Protein AF-A0A2D9G976-F1 (afdb_monomer_lite)

Secondary structure (DSSP, 8-state):
--HHHHHHHHHHHHHHHHHHHHHHS--SHHHH-SSHHHHHHHHHHHHHHHHHHHHHHHHHTTSSGGGHHHHHHHTHHHHHHHHHHHIIIIIIS--GGGGHHHHHHHHHHHHHHHHHHHHHHHHHHTS--

Foldseek 3Di:
DDPVVVVVVVVVCVVVVVVCVVVVPDDPQVVQPPDLQSNLVVVLVVLCVVLVVVLVVLVVLLVDLVSLLVLLVNLVSLVVSLVSNCCSQVVRNVHVVCNVVSVVSVVSSVVSNVSSVVSVVVVVVVVVD

Radius of gyration: 20.34 Å; chains: 1; bounding box: 58×16×58 Å

Structure (mmCIF, N/CA/C/O backbone):
data_AF-A0A2D9G976-F1
#
_entry.id   AF-A0A2D9G976-F1
#
loop_
_atom_site.group_PDB
_atom_site.id
_atom_site.type_symbol
_atom_site.label_atom_id
_atom_site.label_alt_id
_atom_site.label_comp_id
_atom_site.label_asym_id
_atom_site.label_entity_id
_atom_site.label_seq_id
_atom_site.pdbx_PDB_ins_code
_atom_site.Cartn_x
_atom_site.Cartn_y
_atom_site.Cartn_z
_atom_site.occupancy
_atom_site.B_iso_or_equiv
_atom_site.auth_seq_id
_atom_site.auth_comp_id
_atom_site.auth_asym_id
_atom_site.auth_atom_id
_atom_site.pdbx_PDB_model_num
ATOM 1 N N . MET A 1 1 ? 22.687 5.573 42.084 1.00 47.69 1 MET A N 1
ATOM 2 C CA . MET A 1 1 ? 23.183 5.325 40.710 1.00 47.69 1 MET A CA 1
ATOM 3 C C . MET A 1 1 ? 21.975 5.294 39.769 1.00 47.69 1 MET A C 1
ATOM 5 O O . MET A 1 1 ? 20.992 4.646 40.084 1.00 47.69 1 MET A O 1
ATOM 9 N N . ASN A 1 2 ? 21.980 6.141 38.740 1.00 45.66 2 ASN A N 1
ATOM 10 C CA . ASN A 1 2 ? 20.811 6.808 38.138 1.00 45.66 2 ASN A CA 1
ATOM 11 C C . ASN A 1 2 ? 19.989 5.928 37.156 1.00 45.66 2 ASN A C 1
ATOM 13 O O . ASN A 1 2 ? 20.463 5.663 36.051 1.00 45.66 2 ASN A O 1
ATOM 17 N N . GLN A 1 3 ? 18.743 5.551 37.498 1.00 49.44 3 GLN A N 1
ATOM 18 C CA . GLN A 1 3 ? 17.838 4.761 36.631 1.00 49.44 3 GLN A CA 1
ATOM 19 C C . GLN A 1 3 ? 17.578 5.388 35.247 1.00 49.44 3 GLN A C 1
ATOM 21 O O . GLN A 1 3 ? 17.379 4.661 34.277 1.00 49.44 3 GLN A O 1
ATOM 26 N N . ARG A 1 4 ? 17.669 6.722 35.112 1.00 52.56 4 ARG A N 1
ATOM 27 C CA . ARG A 1 4 ? 17.527 7.419 33.817 1.00 52.56 4 ARG A CA 1
ATOM 28 C C . ARG A 1 4 ? 18.618 7.070 32.799 1.00 52.56 4 ARG A C 1
ATOM 30 O O . ARG A 1 4 ? 18.404 7.202 31.599 1.00 52.56 4 ARG A O 1
ATOM 37 N N . ARG A 1 5 ? 19.794 6.631 33.260 1.00 50.28 5 ARG A N 1
ATOM 38 C CA . ARG A 1 5 ? 20.906 6.261 32.372 1.00 50.28 5 ARG A CA 1
ATOM 39 C C . ARG A 1 5 ? 20.712 4.853 31.786 1.00 50.28 5 ARG A C 1
ATOM 41 O O . ARG A 1 5 ? 21.137 4.604 30.665 1.00 50.28 5 ARG A O 1
ATOM 48 N N . LEU A 1 6 ? 20.018 3.967 32.511 1.00 51.78 6 LEU A N 1
ATOM 49 C CA . LEU A 1 6 ? 19.745 2.590 32.085 1.00 51.78 6 LEU A CA 1
ATOM 50 C C . LEU A 1 6 ? 18.681 2.537 30.974 1.00 51.78 6 LEU A C 1
ATOM 52 O O . LEU A 1 6 ? 18.890 1.868 29.969 1.00 51.78 6 LEU A O 1
ATOM 56 N N . THR A 1 7 ? 17.590 3.301 31.099 1.00 52.28 7 THR A N 1
ATOM 57 C CA . THR A 1 7 ? 16.543 3.390 30.061 1.00 52.28 7 THR A CA 1
ATOM 58 C C . THR A 1 7 ? 17.031 4.080 28.786 1.00 52.28 7 THR A C 1
ATOM 60 O O . THR A 1 7 ? 16.675 3.651 27.692 1.00 52.28 7 THR A O 1
ATOM 63 N N . SER A 1 8 ? 17.901 5.089 28.913 1.00 56.34 8 SER A N 1
ATOM 64 C CA . SER A 1 8 ? 18.562 5.734 27.769 1.00 56.34 8 SER A CA 1
ATOM 65 C C . SER A 1 8 ? 19.438 4.751 26.985 1.00 56.34 8 SER A C 1
ATOM 67 O O . SER A 1 8 ? 19.342 4.680 25.763 1.00 56.34 8 SER A O 1
ATOM 69 N N . ASN A 1 9 ? 20.231 3.926 27.680 1.00 57.19 9 ASN A N 1
ATOM 70 C CA . ASN A 1 9 ? 21.066 2.915 27.030 1.00 57.19 9 ASN A CA 1
ATOM 71 C C . ASN A 1 9 ? 20.232 1.830 26.343 1.00 57.19 9 ASN A C 1
ATOM 73 O O . ASN A 1 9 ? 20.580 1.427 25.243 1.00 57.19 9 ASN A O 1
ATOM 77 N N . ILE A 1 10 ? 19.119 1.392 26.938 1.00 59.81 10 ILE A N 1
ATOM 78 C CA . ILE A 1 10 ? 18.229 0.395 26.325 1.00 59.81 10 ILE A CA 1
ATOM 79 C C . ILE A 1 10 ? 17.577 0.960 25.053 1.00 59.81 10 ILE A C 1
ATOM 81 O O . ILE A 1 10 ? 17.654 0.324 24.005 1.00 59.81 10 ILE A O 1
ATOM 85 N N . SER A 1 11 ? 17.012 2.174 25.102 1.00 62.62 11 SER A N 1
ATOM 86 C CA . SER A 1 11 ? 16.474 2.842 23.905 1.00 62.62 11 SER A CA 1
ATOM 87 C C . SER A 1 11 ? 17.546 3.079 22.843 1.00 62.62 11 SER A C 1
ATOM 89 O O . SER A 1 11 ? 17.280 2.877 21.664 1.00 62.62 11 SER A O 1
ATOM 91 N N . SER A 1 12 ? 18.759 3.462 23.247 1.00 65.44 12 SER A N 1
ATOM 92 C CA . SER A 1 12 ? 19.892 3.646 22.337 1.00 65.44 12 SER A CA 1
ATOM 93 C C . SER A 1 12 ? 20.314 2.328 21.687 1.00 65.44 12 SER A C 1
ATOM 95 O O . SER A 1 12 ? 20.527 2.293 20.485 1.00 65.44 12 SER A O 1
ATOM 97 N N . ILE A 1 13 ? 20.341 1.216 22.430 1.00 72.06 13 ILE A N 1
ATOM 98 C CA . ILE A 1 13 ? 20.654 -0.117 21.895 1.00 72.06 13 ILE A CA 1
ATOM 99 C C . ILE A 1 13 ? 19.582 -0.580 20.907 1.00 72.06 13 ILE A C 1
ATOM 101 O O . ILE A 1 13 ? 19.938 -1.087 19.849 1.00 72.06 13 ILE A O 1
ATOM 105 N N . TYR A 1 14 ? 18.292 -0.379 21.193 1.00 70.19 14 TYR A N 1
ATOM 106 C CA . TYR A 1 14 ? 17.230 -0.693 20.229 1.00 70.19 14 TYR A CA 1
ATOM 107 C C . TYR A 1 14 ? 17.319 0.178 18.978 1.00 70.19 14 TYR A C 1
ATOM 109 O O . TYR A 1 14 ? 17.149 -0.324 17.871 1.00 70.19 14 TYR A O 1
ATOM 117 N N . LEU A 1 15 ? 17.626 1.465 19.138 1.00 68.00 15 LEU A N 1
ATOM 118 C CA . LEU A 1 15 ? 17.745 2.400 18.026 1.00 68.00 15 LEU A CA 1
ATOM 119 C C . LEU A 1 15 ? 18.987 2.104 17.176 1.00 68.00 15 LEU A C 1
ATOM 121 O O . LEU A 1 15 ? 18.894 2.097 15.956 1.00 68.00 15 LEU A O 1
ATOM 125 N N . ILE A 1 16 ? 20.113 1.763 17.804 1.00 77.38 16 ILE A N 1
ATOM 126 C CA . ILE A 1 16 ? 21.344 1.316 17.143 1.00 77.38 16 ILE A CA 1
ATOM 127 C C . ILE A 1 16 ? 21.136 -0.050 16.493 1.00 77.38 16 ILE A C 1
ATOM 129 O O . ILE A 1 16 ? 21.574 -0.239 15.372 1.00 77.38 16 ILE A O 1
ATOM 133 N N . SER A 1 17 ? 20.447 -0.994 17.134 1.00 72.06 17 SER A N 1
ATOM 134 C CA . SER A 1 17 ? 20.160 -2.313 16.560 1.00 72.06 17 SER A CA 1
ATOM 135 C C . SER A 1 17 ? 19.200 -2.218 15.376 1.00 72.06 17 SER A C 1
ATOM 137 O O . SER A 1 17 ? 19.419 -2.893 14.379 1.00 72.06 17 SER A O 1
ATOM 139 N N . PHE A 1 18 ? 18.200 -1.336 15.434 1.00 70.06 18 PHE A N 1
ATOM 140 C CA . PHE A 1 18 ? 17.317 -1.023 14.310 1.00 70.06 18 PHE A CA 1
ATOM 141 C C . PHE A 1 18 ? 18.070 -0.311 13.179 1.00 70.06 18 PHE A C 1
ATOM 143 O O . PHE A 1 18 ? 17.911 -0.664 12.016 1.00 70.06 18 PHE A O 1
ATOM 150 N N . LEU A 1 19 ? 18.944 0.642 13.510 1.00 67.75 19 LEU A N 1
ATOM 151 C CA . LEU A 1 19 ? 19.777 1.347 12.537 1.00 67.75 19 LEU A CA 1
ATOM 152 C C . LEU A 1 19 ? 20.797 0.404 11.887 1.00 67.75 19 LEU A C 1
ATOM 154 O O . LEU A 1 19 ? 20.983 0.444 10.678 1.00 67.75 19 LEU A O 1
ATOM 158 N N . ILE A 1 20 ? 21.401 -0.493 12.668 1.00 68.94 20 ILE A N 1
ATOM 159 C CA . ILE A 1 20 ? 22.260 -1.568 12.180 1.00 68.94 20 ILE A CA 1
ATOM 160 C C . ILE A 1 20 ? 21.434 -2.519 11.327 1.00 68.94 20 ILE A C 1
ATOM 162 O O . ILE A 1 20 ? 21.880 -2.811 10.241 1.00 68.94 20 ILE A O 1
ATOM 166 N N . LEU A 1 21 ? 20.227 -2.939 11.712 1.00 65.50 21 LEU A N 1
ATOM 167 C CA . LEU A 1 21 ? 19.365 -3.774 10.864 1.00 65.50 21 LEU A CA 1
ATOM 168 C C . LEU A 1 21 ? 19.074 -3.098 9.510 1.00 65.50 21 LEU A C 1
ATOM 170 O O . LEU A 1 21 ? 19.118 -3.761 8.483 1.00 65.50 21 LEU A O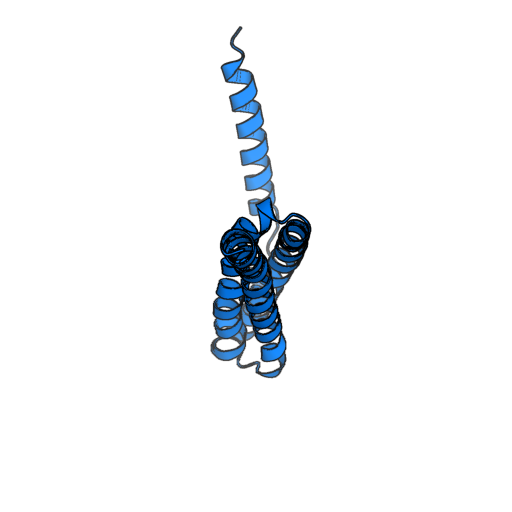 1
ATOM 174 N N . ILE A 1 22 ? 18.834 -1.783 9.495 1.00 59.31 22 ILE A N 1
ATOM 175 C CA . ILE A 1 22 ? 18.628 -0.999 8.266 1.00 59.31 22 ILE A CA 1
ATOM 176 C C . ILE A 1 22 ? 19.911 -0.912 7.424 1.00 59.31 22 ILE A C 1
ATOM 178 O O . ILE A 1 22 ? 19.844 -1.016 6.204 1.00 59.31 22 ILE A O 1
ATOM 182 N N . ILE A 1 23 ? 21.070 -0.722 8.059 1.00 59.25 23 ILE A N 1
ATOM 183 C CA . ILE A 1 23 ? 22.371 -0.559 7.385 1.00 59.25 23 ILE A CA 1
ATOM 184 C C . ILE A 1 23 ? 22.963 -1.910 6.937 1.00 59.25 23 ILE A C 1
ATOM 186 O O . ILE A 1 23 ? 23.596 -1.989 5.889 1.00 59.25 23 ILE A O 1
ATOM 190 N N . PHE A 1 24 ? 22.764 -2.968 7.726 1.00 49.28 24 PHE A N 1
ATOM 191 C CA . PHE A 1 24 ? 23.254 -4.333 7.510 1.00 49.28 24 PHE A CA 1
ATOM 192 C C . PHE A 1 24 ? 22.268 -5.222 6.764 1.00 49.28 24 PHE A C 1
ATOM 194 O O . PHE A 1 24 ? 22.634 -6.359 6.487 1.00 49.28 24 PHE A O 1
ATOM 201 N N . PHE A 1 25 ? 21.067 -4.751 6.410 1.00 50.50 25 PHE A N 1
ATOM 202 C CA . PHE A 1 25 ? 20.330 -5.340 5.293 1.00 50.50 25 PHE A CA 1
ATOM 203 C C . PHE A 1 25 ? 21.124 -4.998 4.023 1.00 50.50 25 PHE A C 1
ATOM 205 O O . PHE A 1 25 ? 20.995 -3.893 3.491 1.00 50.50 25 PHE A O 1
ATOM 212 N N . PRO A 1 26 ? 22.013 -5.886 3.549 1.00 44.75 26 PRO A N 1
ATOM 213 C CA . PRO A 1 26 ? 22.900 -5.567 2.454 1.00 44.75 26 PRO A CA 1
ATOM 214 C C . PRO A 1 26 ? 22.048 -5.593 1.191 1.00 44.75 26 PRO A C 1
ATOM 216 O O . PRO A 1 26 ? 21.463 -6.618 0.868 1.00 44.75 26 PRO A O 1
ATOM 219 N N . SER A 1 27 ? 21.950 -4.460 0.501 1.00 50.62 27 SER A N 1
ATOM 220 C CA . SER A 1 27 ? 21.993 -4.374 -0.963 1.00 50.62 27 SER A CA 1
ATOM 221 C C . SER A 1 27 ? 21.647 -5.656 -1.764 1.00 50.62 27 SER A C 1
ATOM 223 O O . SER A 1 27 ? 22.557 -6.365 -2.197 1.00 50.62 27 SER A O 1
ATOM 225 N N . PRO A 1 28 ? 20.372 -5.862 -2.148 1.00 48.38 28 PRO A N 1
ATOM 226 C CA . PRO A 1 28 ? 20.085 -6.347 -3.496 1.00 48.38 28 PRO A CA 1
ATOM 227 C C . PRO A 1 28 ? 19.444 -5.254 -4.352 1.00 48.38 28 PRO A C 1
ATOM 229 O O . PRO A 1 28 ? 19.345 -5.414 -5.555 1.00 48.38 28 PRO A O 1
ATOM 232 N N . VAL A 1 29 ? 19.034 -4.116 -3.781 1.00 49.31 29 VAL A N 1
ATOM 233 C CA . VAL A 1 29 ? 18.360 -3.051 -4.547 1.00 49.31 29 VAL A CA 1
ATOM 234 C C . VAL A 1 29 ? 19.293 -2.397 -5.563 1.00 49.31 29 VAL A C 1
ATOM 236 O O . VAL A 1 29 ? 18.910 -2.180 -6.704 1.00 49.31 29 VAL A O 1
ATOM 239 N N . GLN A 1 30 ? 20.543 -2.146 -5.182 1.00 45.25 30 GLN A N 1
ATOM 240 C CA . GLN A 1 30 ? 21.500 -1.429 -6.030 1.00 45.25 30 GLN A CA 1
ATOM 241 C C . GLN A 1 30 ? 22.073 -2.300 -7.165 1.00 45.25 30 GLN A C 1
ATOM 243 O O . GLN A 1 30 ? 22.523 -1.760 -8.166 1.00 45.25 30 GLN A O 1
ATOM 248 N N . GLY A 1 31 ? 22.026 -3.633 -7.030 1.00 49.94 31 GLY A N 1
ATOM 249 C CA . GLY A 1 31 ? 22.424 -4.587 -8.077 1.00 49.94 31 GLY A CA 1
ATOM 250 C C . GLY A 1 31 ? 21.261 -5.134 -8.913 1.00 49.94 31 GLY A C 1
ATOM 251 O O . GLY A 1 31 ? 21.498 -5.693 -9.978 1.00 49.94 31 GLY A O 1
ATOM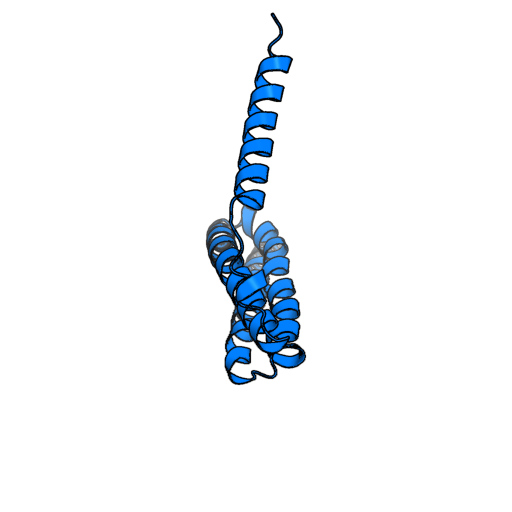 252 N N . LEU A 1 32 ? 20.016 -4.977 -8.447 1.00 53.97 32 LEU A N 1
ATOM 253 C CA . LEU A 1 32 ? 18.806 -5.477 -9.111 1.00 53.97 32 LEU A CA 1
ATOM 254 C C . LEU A 1 32 ? 18.010 -4.356 -9.810 1.00 53.97 32 LEU A C 1
ATOM 256 O O . LEU A 1 32 ? 17.278 -4.638 -10.751 1.00 53.97 32 LEU A O 1
ATOM 260 N N . CYS A 1 33 ? 18.195 -3.083 -9.428 1.00 67.00 33 CYS A N 1
ATOM 261 C CA . CYS A 1 33 ? 17.731 -1.908 -10.184 1.00 67.00 33 CYS A CA 1
ATOM 262 C C . CYS A 1 33 ? 18.670 -1.584 -11.365 1.00 67.00 33 CYS A C 1
ATOM 264 O O . CYS A 1 33 ? 19.237 -0.495 -11.433 1.00 67.00 33 CYS A O 1
ATOM 266 N N . THR A 1 34 ? 18.862 -2.519 -12.297 1.00 71.00 34 THR A N 1
ATOM 267 C CA . THR A 1 34 ? 19.693 -2.306 -13.503 1.00 71.00 34 THR A CA 1
ATOM 268 C C . THR A 1 34 ? 19.037 -1.395 -14.548 1.00 71.00 34 THR A C 1
ATOM 270 O O . THR A 1 34 ? 19.703 -0.958 -15.483 1.00 71.00 34 THR A O 1
ATOM 273 N N . GLY A 1 35 ? 17.753 -1.083 -14.372 1.00 70.75 35 GLY A N 1
ATOM 274 C CA . GLY A 1 35 ? 16.963 -0.173 -15.193 1.00 70.75 35 GLY A CA 1
ATOM 275 C C . GLY A 1 35 ? 15.811 0.432 -14.382 1.00 70.75 35 GLY A C 1
ATOM 276 O O . GLY A 1 35 ? 15.478 -0.086 -13.303 1.00 70.75 35 GLY A O 1
ATOM 277 N N . PRO A 1 36 ? 15.209 1.542 -14.852 1.00 72.12 36 PRO A N 1
ATOM 278 C CA . PRO A 1 36 ? 14.063 2.168 -14.190 1.00 72.12 36 PRO A CA 1
ATOM 279 C C . PRO A 1 36 ? 12.927 1.164 -13.956 1.00 72.12 36 PRO A C 1
ATOM 281 O O . PRO A 1 36 ? 12.323 1.163 -12.881 1.00 72.12 36 PRO A O 1
ATOM 284 N N . GLU A 1 37 ? 12.720 0.236 -14.885 1.00 74.19 37 GLU A N 1
ATOM 285 C CA . GLU A 1 37 ? 11.677 -0.774 -14.817 1.00 74.19 37 GLU A CA 1
ATOM 286 C C . GLU A 1 37 ? 11.882 -1.799 -13.702 1.00 74.19 37 GLU A C 1
ATOM 288 O O . GLU A 1 37 ? 10.967 -2.072 -12.919 1.00 74.19 37 GLU A O 1
ATOM 293 N N . ALA A 1 38 ? 13.104 -2.312 -13.555 1.00 74.50 38 ALA A N 1
ATOM 294 C CA . ALA A 1 38 ? 13.440 -3.252 -12.493 1.00 74.50 38 ALA A CA 1
ATOM 295 C C . ALA A 1 38 ? 13.324 -2.586 -11.113 1.00 74.50 38 ALA A C 1
ATOM 297 O O . ALA A 1 38 ? 12.913 -3.220 -10.137 1.00 74.50 38 ALA A O 1
ATOM 298 N N . CYS A 1 39 ? 13.611 -1.283 -11.045 1.00 76.81 39 CYS A N 1
ATOM 299 C CA . CYS A 1 39 ? 13.507 -0.520 -9.810 1.00 76.81 39 CYS A CA 1
ATOM 300 C C . CYS A 1 39 ? 12.068 -0.219 -9.396 1.00 76.81 39 CYS A C 1
ATOM 302 O O . CYS A 1 39 ? 11.740 -0.334 -8.212 1.00 76.81 39 CYS A O 1
ATOM 304 N N . GLY A 1 40 ? 11.196 0.077 -10.363 1.00 73.06 40 GLY A N 1
ATOM 305 C CA . GLY A 1 40 ? 9.758 0.184 -10.127 1.00 73.06 40 GLY A CA 1
ATOM 306 C C . GLY A 1 40 ? 9.184 -1.108 -9.543 1.00 73.06 40 GLY A C 1
ATOM 307 O O . GLY A 1 40 ? 8.492 -1.090 -8.522 1.00 73.06 40 GLY A O 1
ATOM 308 N N . ILE A 1 41 ? 9.551 -2.252 -10.129 1.00 74.44 41 ILE A N 1
ATOM 309 C CA . ILE A 1 41 ? 9.054 -3.559 -9.683 1.00 74.44 41 ILE A CA 1
ATOM 310 C C . ILE A 1 41 ? 9.555 -3.901 -8.278 1.00 74.44 41 ILE A C 1
ATOM 312 O O . ILE A 1 41 ? 8.765 -4.268 -7.405 1.00 74.44 41 ILE A O 1
ATOM 316 N N . LEU A 1 42 ? 10.859 -3.756 -8.042 1.00 79.94 42 LEU A N 1
ATOM 317 C CA . LEU A 1 42 ? 11.472 -4.086 -6.760 1.00 79.94 42 LEU A CA 1
ATOM 318 C C . LEU A 1 42 ? 10.982 -3.171 -5.635 1.00 79.94 42 LEU A C 1
ATOM 320 O O . LEU A 1 42 ? 10.646 -3.652 -4.552 1.00 79.94 42 LEU A O 1
ATOM 324 N N . GLY A 1 43 ? 10.903 -1.865 -5.898 1.00 76.69 43 GLY A N 1
ATOM 325 C CA . GLY A 1 43 ? 10.386 -0.887 -4.946 1.00 76.69 43 GLY A CA 1
ATOM 326 C C . GLY A 1 43 ? 8.940 -1.189 -4.564 1.00 76.69 43 GLY A C 1
ATOM 327 O O . GLY A 1 43 ? 8.621 -1.256 -3.376 1.00 76.69 43 GLY A O 1
ATOM 328 N N . GLY A 1 44 ? 8.081 -1.460 -5.552 1.00 74.69 44 GLY A N 1
ATOM 329 C CA . GLY A 1 44 ? 6.684 -1.824 -5.313 1.00 74.69 44 GLY A CA 1
ATOM 330 C C . GLY A 1 44 ? 6.523 -3.150 -4.561 1.00 74.69 44 GLY A C 1
ATOM 331 O O . GLY A 1 44 ? 5.682 -3.251 -3.663 1.00 74.69 44 GLY A O 1
ATOM 332 N N . ALA A 1 45 ? 7.353 -4.151 -4.866 1.00 76.19 45 ALA A N 1
ATOM 333 C CA . ALA A 1 45 ? 7.340 -5.443 -4.182 1.00 76.19 45 ALA A CA 1
ATOM 334 C C . ALA A 1 45 ? 7.778 -5.325 -2.715 1.00 76.19 45 ALA A C 1
ATOM 336 O O . ALA A 1 45 ? 7.090 -5.831 -1.829 1.00 76.19 45 ALA A O 1
ATOM 337 N N . LEU A 1 46 ? 8.875 -4.614 -2.438 1.00 77.81 46 LEU A N 1
ATOM 338 C CA . LEU A 1 46 ? 9.368 -4.401 -1.073 1.00 77.81 46 LEU A CA 1
ATOM 339 C C . LEU A 1 46 ? 8.371 -3.605 -0.226 1.00 77.81 46 LEU A C 1
ATOM 341 O O . LEU A 1 46 ? 8.087 -3.990 0.911 1.00 77.81 46 LEU A O 1
ATOM 345 N N . LEU A 1 47 ? 7.785 -2.543 -0.791 1.00 79.62 47 LEU A N 1
ATOM 346 C CA . LEU A 1 47 ? 6.711 -1.801 -0.129 1.00 79.62 47 LEU A CA 1
ATOM 347 C C . LEU A 1 47 ? 5.526 -2.712 0.191 1.00 79.62 47 LEU A C 1
ATOM 349 O O . LEU A 1 47 ? 5.000 -2.656 1.301 1.00 79.62 47 LEU A O 1
ATOM 353 N N . SER A 1 48 ? 5.127 -3.575 -0.743 1.00 72.12 48 SER A N 1
ATOM 354 C CA . SER A 1 48 ? 4.003 -4.495 -0.541 1.00 72.12 48 SER A CA 1
ATOM 355 C C . SER A 1 48 ? 4.301 -5.526 0.553 1.00 72.12 48 SER A C 1
ATOM 357 O O . SER A 1 48 ? 3.458 -5.744 1.422 1.00 72.12 48 SER A O 1
ATOM 359 N N . ILE A 1 49 ? 5.510 -6.099 0.579 1.00 80.44 49 ILE A N 1
ATOM 360 C CA . ILE A 1 49 ? 5.944 -7.059 1.610 1.00 80.44 49 ILE A CA 1
ATOM 361 C C . ILE A 1 49 ? 5.847 -6.452 3.014 1.00 80.44 49 ILE A C 1
ATOM 363 O O . ILE A 1 49 ? 5.462 -7.151 3.948 1.00 80.44 49 ILE A O 1
ATOM 367 N N . LEU A 1 50 ? 6.161 -5.163 3.173 1.00 80.38 50 LEU A N 1
ATOM 368 C CA . LEU A 1 50 ? 6.054 -4.479 4.463 1.00 80.38 50 LEU A CA 1
ATOM 369 C C . LEU A 1 50 ? 4.620 -4.028 4.775 1.00 80.38 50 LEU A C 1
ATOM 371 O O . LEU A 1 50 ? 4.167 -4.109 5.915 1.00 80.38 50 LEU A O 1
ATOM 375 N N . THR A 1 51 ? 3.890 -3.556 3.769 1.00 76.56 51 THR A N 1
ATOM 376 C CA . THR A 1 51 ? 2.551 -2.980 3.950 1.00 76.56 51 THR A CA 1
ATOM 377 C C . THR A 1 51 ? 1.517 -4.040 4.280 1.00 76.56 51 THR A C 1
ATOM 379 O O . THR A 1 51 ? 0.699 -3.830 5.171 1.00 76.56 51 THR A O 1
ATOM 382 N N . ILE A 1 52 ? 1.552 -5.186 3.600 1.00 76.94 52 ILE A N 1
ATOM 383 C CA . ILE A 1 52 ? 0.588 -6.273 3.795 1.00 76.94 52 ILE A CA 1
ATOM 384 C C . ILE A 1 52 ? 0.495 -6.715 5.269 1.00 76.94 52 ILE A C 1
ATOM 386 O O . ILE A 1 52 ? -0.614 -6.686 5.807 1.00 76.94 52 ILE A O 1
ATOM 390 N N . PRO A 1 53 ? 1.590 -7.069 5.977 1.00 77.50 53 PRO A N 1
ATOM 391 C CA . PRO A 1 53 ? 1.501 -7.468 7.381 1.00 77.50 53 PRO A CA 1
ATOM 392 C C . PRO A 1 53 ? 1.002 -6.330 8.279 1.00 77.50 53 PRO A C 1
ATOM 394 O O . PRO A 1 53 ? 0.209 -6.581 9.187 1.00 77.50 53 PRO A O 1
ATOM 397 N N . ILE A 1 54 ? 1.380 -5.077 8.002 1.00 81.75 54 ILE A N 1
ATOM 398 C CA . ILE A 1 54 ? 0.877 -3.914 8.750 1.00 81.75 54 ILE A CA 1
ATOM 399 C C . ILE A 1 54 ? -0.635 -3.757 8.545 1.00 81.75 54 ILE A C 1
ATOM 401 O O . ILE A 1 54 ? -1.370 -3.564 9.514 1.00 81.75 54 ILE A O 1
ATOM 405 N N . CYS A 1 55 ? -1.118 -3.887 7.309 1.00 79.50 55 CYS A N 1
ATOM 406 C CA . CYS A 1 55 ? -2.540 -3.837 6.985 1.00 79.50 55 CYS A CA 1
ATOM 407 C C . CYS A 1 55 ? -3.318 -4.976 7.649 1.00 79.50 55 CYS A C 1
ATOM 409 O O . CYS A 1 55 ? -4.402 -4.718 8.166 1.00 79.50 55 CYS A O 1
ATOM 411 N N . ILE A 1 56 ? -2.772 -6.197 7.702 1.00 82.19 56 ILE A N 1
ATOM 412 C CA . ILE A 1 56 ? -3.393 -7.338 8.397 1.00 82.19 56 ILE A CA 1
ATOM 413 C C . ILE A 1 56 ? -3.531 -7.050 9.896 1.00 82.19 56 ILE A C 1
ATOM 415 O O . ILE A 1 56 ? -4.614 -7.22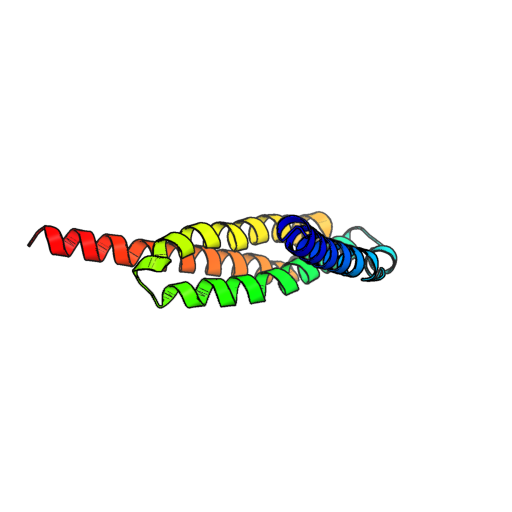0 10.457 1.00 82.19 56 ILE A O 1
ATOM 419 N N . ILE A 1 57 ? -2.468 -6.559 10.542 1.00 82.94 57 ILE A N 1
ATOM 420 C CA . ILE A 1 57 ? -2.499 -6.191 11.966 1.00 82.94 57 ILE A CA 1
ATOM 421 C C . ILE A 1 57 ? -3.509 -5.065 12.203 1.00 82.94 57 ILE A C 1
ATOM 423 O O . ILE A 1 57 ? -4.310 -5.139 13.134 1.00 82.94 57 ILE A O 1
ATOM 427 N N . ALA A 1 58 ? -3.527 -4.047 11.339 1.00 81.69 58 ALA A N 1
ATOM 428 C CA . ALA A 1 58 ? -4.502 -2.967 11.426 1.00 81.69 58 ALA A CA 1
ATOM 429 C C . ALA A 1 58 ? -5.937 -3.488 11.266 1.00 81.69 58 ALA A C 1
ATOM 431 O O . ALA A 1 58 ? -6.841 -3.020 11.956 1.00 81.69 58 ALA A O 1
ATOM 432 N N . PHE A 1 59 ? -6.148 -4.495 10.418 1.00 81.25 59 PHE A N 1
ATOM 433 C CA . PHE A 1 59 ? -7.449 -5.122 10.218 1.00 81.25 59 PHE A CA 1
ATOM 434 C C . PHE A 1 59 ? -7.973 -5.837 11.470 1.00 81.25 59 PHE A C 1
ATOM 436 O O . PHE A 1 59 ? -9.184 -5.872 11.676 1.00 81.25 59 PHE A O 1
ATOM 443 N N . LEU A 1 60 ? -7.103 -6.325 12.363 1.00 82.25 60 LEU A N 1
ATOM 444 C CA . LEU A 1 60 ? -7.531 -6.878 13.658 1.00 82.25 60 LEU A CA 1
ATOM 445 C C . LEU A 1 60 ? -8.272 -5.833 14.510 1.00 82.25 60 LEU A C 1
ATOM 447 O O . LEU A 1 60 ? -9.194 -6.177 15.252 1.00 82.25 60 LEU A O 1
ATOM 451 N N . PHE A 1 61 ? -7.966 -4.540 14.349 1.00 77.06 61 PHE A N 1
ATOM 452 C CA . PHE A 1 61 ? -8.702 -3.459 15.014 1.00 77.06 61 PHE A CA 1
ATOM 453 C C . PHE A 1 61 ? -10.139 -3.280 14.509 1.00 77.06 61 PHE A C 1
ATOM 455 O O . PHE A 1 61 ? -10.912 -2.562 15.148 1.00 77.06 61 PHE A O 1
ATOM 462 N N . ALA A 1 62 ? -10.533 -3.931 13.410 1.00 76.81 62 ALA A N 1
ATOM 463 C CA . ALA A 1 62 ? -11.923 -3.961 12.957 1.00 76.81 62 ALA A CA 1
ATOM 464 C C . ALA A 1 62 ? -12.849 -4.702 13.941 1.00 76.81 62 ALA A C 1
ATOM 466 O O . ALA A 1 62 ? -14.044 -4.387 14.020 1.00 76.81 62 ALA A O 1
ATOM 467 N N . ILE A 1 63 ? -12.298 -5.649 14.715 1.00 80.06 63 ILE A N 1
ATOM 468 C CA . ILE A 1 63 ? -13.047 -6.483 15.665 1.00 80.06 63 ILE A CA 1
ATOM 469 C C . ILE A 1 63 ? -13.625 -5.626 16.800 1.00 80.06 63 ILE A C 1
ATOM 471 O O . ILE A 1 63 ? -14.771 -5.829 17.199 1.00 80.06 63 ILE A O 1
ATOM 475 N N . TRP A 1 64 ? -12.885 -4.617 17.277 1.00 77.44 64 TRP A N 1
ATOM 476 C CA . TRP A 1 64 ? -13.336 -3.767 18.381 1.00 77.44 64 TRP A CA 1
ATOM 477 C C . TRP A 1 64 ? -13.991 -2.469 17.887 1.00 77.44 64 TRP A C 1
ATOM 479 O O . TRP A 1 64 ? -13.331 -1.672 17.219 1.00 77.44 64 TRP A O 1
ATOM 489 N N . PRO A 1 65 ? -15.242 -2.152 18.275 1.00 71.62 65 PRO A N 1
ATOM 490 C CA . PRO A 1 65 ? -15.922 -0.936 17.813 1.00 71.62 65 PRO A CA 1
ATOM 491 C C . PRO A 1 65 ? -15.192 0.347 18.240 1.00 71.62 65 PRO A C 1
ATOM 493 O O . PRO A 1 65 ? -15.092 1.304 17.476 1.00 71.62 65 PRO A O 1
ATOM 496 N N . LYS A 1 66 ? -14.565 0.344 19.426 1.00 75.69 66 LYS A N 1
ATOM 497 C CA . LYS A 1 66 ? -13.783 1.482 19.939 1.00 75.69 66 LYS A CA 1
ATOM 498 C C . LYS A 1 66 ? -12.543 1.793 19.086 1.00 75.69 66 LYS A C 1
ATOM 500 O O . LYS A 1 66 ? -12.166 2.957 18.978 1.00 75.69 66 LYS A O 1
ATOM 505 N N . THR A 1 67 ? -11.925 0.785 18.467 1.00 77.81 67 THR A N 1
ATOM 506 C CA . THR A 1 67 ? -10.716 0.941 17.637 1.00 77.81 67 THR A CA 1
ATOM 507 C C . THR A 1 67 ? -11.025 1.162 16.155 1.00 77.81 67 THR A C 1
ATOM 509 O O . THR A 1 67 ? -10.128 1.497 15.386 1.00 77.81 67 THR A O 1
ATOM 512 N N . ARG A 1 68 ? -12.296 1.087 15.738 1.00 75.62 68 ARG A N 1
ATOM 513 C CA . ARG A 1 68 ? -12.710 1.307 14.339 1.00 75.62 68 ARG A CA 1
ATOM 514 C C . ARG A 1 68 ? -12.437 2.714 13.808 1.00 75.62 68 ARG A C 1
ATOM 516 O O . ARG A 1 68 ? -12.229 2.873 12.611 1.00 75.62 68 ARG A O 1
ATOM 523 N N . LYS A 1 69 ? -12.379 3.740 14.666 1.00 78.31 69 LYS A N 1
ATOM 524 C CA . LYS A 1 69 ? -11.923 5.077 14.234 1.00 78.31 69 LYS A CA 1
ATOM 525 C C . LYS A 1 69 ? -10.430 5.097 13.907 1.00 78.31 69 LYS A C 1
ATOM 527 O O . LYS A 1 69 ? -10.031 5.743 12.946 1.00 78.31 69 LYS A O 1
ATOM 532 N N . ALA A 1 70 ? -9.619 4.343 14.651 1.00 80.38 70 ALA A N 1
ATOM 533 C CA . ALA A 1 70 ? -8.209 4.165 14.315 1.00 80.38 70 ALA A CA 1
ATOM 534 C C . ALA A 1 70 ? -8.050 3.403 12.990 1.00 80.38 70 ALA A C 1
ATOM 536 O O . ALA A 1 70 ? -7.159 3.723 12.214 1.00 80.38 70 ALA A O 1
ATOM 537 N N . LEU A 1 71 ? -8.961 2.474 12.671 1.00 82.06 71 LEU A N 1
ATOM 538 C CA . LEU A 1 71 ? -8.975 1.773 11.381 1.00 82.06 71 LEU A CA 1
ATOM 539 C C . LEU A 1 71 ? -9.091 2.734 10.181 1.00 82.06 71 LEU A C 1
ATOM 541 O O . LEU A 1 71 ? -8.435 2.515 9.169 1.00 82.06 71 LEU A O 1
ATOM 545 N N . GLN A 1 72 ? -9.859 3.826 10.299 1.00 81.69 72 GLN A N 1
ATOM 546 C CA . GLN A 1 72 ? -9.936 4.858 9.252 1.00 81.69 72 GLN A CA 1
ATOM 547 C C . GLN A 1 72 ? -8.610 5.600 9.075 1.00 81.69 72 GLN A C 1
ATOM 549 O O . GLN A 1 72 ? -8.215 5.885 7.949 1.00 81.69 72 GLN A O 1
ATOM 554 N N . PHE A 1 73 ? -7.906 5.883 10.174 1.00 84.62 73 PHE A N 1
ATOM 555 C CA . PHE A 1 73 ? -6.569 6.471 10.115 1.00 84.62 73 PHE A CA 1
ATOM 556 C C . PHE A 1 73 ? -5.573 5.506 9.458 1.00 84.62 73 PHE A C 1
ATOM 558 O O . PHE A 1 73 ? -4.826 5.897 8.565 1.00 84.62 73 PHE A O 1
ATOM 565 N N . PHE A 1 74 ? -5.624 4.221 9.816 1.00 85.62 74 PHE A N 1
ATOM 566 C CA . PHE A 1 74 ? -4.791 3.199 9.185 1.00 85.62 74 PHE A CA 1
ATOM 567 C C . PHE A 1 74 ? -5.131 2.959 7.711 1.00 85.62 74 PHE A C 1
ATOM 569 O O . PHE A 1 74 ? -4.255 2.511 6.981 1.00 85.62 74 PHE A O 1
ATOM 576 N N . ALA A 1 75 ? -6.339 3.299 7.247 1.00 85.25 75 ALA A N 1
ATOM 577 C CA . ALA A 1 75 ? -6.715 3.214 5.834 1.00 85.25 75 ALA A CA 1
ATOM 578 C C . ALA A 1 75 ? -5.933 4.194 4.938 1.00 85.25 75 ALA A C 1
ATOM 580 O O . ALA A 1 75 ? -5.820 3.966 3.735 1.00 85.25 75 ALA A O 1
ATOM 581 N N . ILE A 1 76 ? -5.337 5.247 5.508 1.00 87.00 76 ILE A N 1
ATOM 582 C CA . ILE A 1 76 ? -4.455 6.164 4.769 1.00 87.00 76 ILE A CA 1
ATOM 583 C C . ILE A 1 76 ? -3.231 5.411 4.232 1.00 87.00 76 ILE A C 1
ATOM 585 O O . ILE A 1 76 ? -2.767 5.701 3.133 1.00 87.00 76 ILE A O 1
ATOM 589 N N . LEU A 1 77 ? -2.738 4.410 4.969 1.00 85.94 77 LEU A N 1
ATOM 590 C CA . LEU A 1 77 ? -1.561 3.630 4.5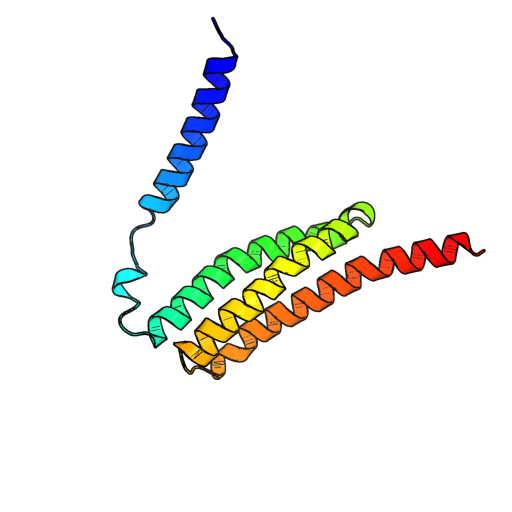96 1.00 85.94 77 LEU A CA 1
ATOM 591 C C . LEU A 1 77 ? -1.751 2.851 3.275 1.00 85.94 77 LEU A C 1
ATOM 593 O O . LEU A 1 77 ? -0.977 3.094 2.350 1.00 85.94 77 LEU A O 1
ATOM 597 N N . PRO A 1 78 ? -2.769 1.977 3.107 1.00 83.62 78 PRO A N 1
ATOM 598 C CA . PRO A 1 78 ? -3.016 1.319 1.826 1.00 83.62 78 PRO A CA 1
ATOM 599 C C . PRO A 1 78 ? -3.393 2.312 0.714 1.00 83.62 78 PRO A C 1
ATOM 601 O O . PRO A 1 78 ? -3.047 2.084 -0.445 1.00 83.62 78 PRO A O 1
ATOM 604 N N . GLY A 1 79 ? -4.022 3.448 1.040 1.00 86.25 79 GLY A N 1
ATOM 605 C CA . GLY A 1 79 ? -4.282 4.519 0.070 1.00 86.25 79 GLY A CA 1
ATOM 606 C C . GLY A 1 79 ? -3.002 5.153 -0.484 1.00 86.25 79 GLY A C 1
ATOM 607 O O . GLY A 1 79 ? -2.828 5.260 -1.698 1.00 86.25 79 GLY A O 1
ATOM 608 N N . LEU A 1 80 ? -2.062 5.507 0.393 1.00 88.31 80 LEU A N 1
ATOM 609 C CA . LEU A 1 80 ? -0.750 6.025 0.002 1.00 88.31 80 LEU A CA 1
ATOM 610 C C . LEU A 1 80 ? 0.035 4.986 -0.807 1.00 88.31 80 LEU A C 1
ATOM 612 O O . LEU A 1 80 ? 0.644 5.313 -1.823 1.00 88.31 80 LEU A O 1
ATOM 616 N N . MET A 1 81 ? -0.028 3.722 -0.392 1.00 84.81 81 MET A N 1
ATOM 617 C CA . MET A 1 81 ? 0.636 2.624 -1.090 1.00 84.81 81 MET A CA 1
ATOM 618 C C . MET A 1 81 ? 0.066 2.407 -2.486 1.00 84.81 81 MET A C 1
ATOM 620 O O . MET A 1 81 ? 0.835 2.158 -3.407 1.00 84.81 81 MET A O 1
ATOM 624 N N . THR A 1 82 ? -1.241 2.589 -2.676 1.00 87.25 82 THR A N 1
ATOM 625 C CA . THR A 1 82 ? -1.874 2.587 -4.003 1.00 87.25 82 THR A CA 1
ATOM 626 C C . THR A 1 82 ? -1.247 3.650 -4.907 1.00 87.25 82 THR A C 1
ATOM 628 O O . THR A 1 82 ? -0.822 3.336 -6.012 1.00 87.25 82 THR A O 1
ATOM 631 N N . LEU A 1 83 ? -1.126 4.895 -4.433 1.00 87.19 83 LEU A N 1
ATOM 632 C CA . LEU A 1 83 ? -0.507 5.989 -5.196 1.00 87.19 83 LEU A CA 1
ATOM 633 C C . LEU A 1 83 ? 0.947 5.684 -5.572 1.00 87.19 83 LEU A C 1
ATOM 635 O O . LEU A 1 83 ? 1.336 5.827 -6.731 1.00 87.19 83 LEU A O 1
ATOM 639 N N . ILE A 1 84 ? 1.734 5.235 -4.595 1.00 84.62 84 ILE A N 1
ATOM 640 C CA . ILE A 1 84 ? 3.156 4.946 -4.788 1.00 84.62 84 ILE A CA 1
ATOM 641 C C . ILE A 1 84 ? 3.342 3.761 -5.749 1.00 84.62 84 ILE A C 1
ATOM 643 O O . ILE A 1 84 ? 4.145 3.842 -6.675 1.00 84.62 84 ILE A O 1
ATOM 647 N N . THR A 1 85 ? 2.573 2.682 -5.588 1.00 81.44 85 THR A N 1
ATOM 648 C CA . THR A 1 85 ? 2.660 1.497 -6.460 1.00 81.44 85 THR A CA 1
ATOM 649 C C . THR A 1 85 ? 2.122 1.751 -7.866 1.00 81.44 85 THR A C 1
ATOM 651 O O . THR A 1 85 ? 2.695 1.223 -8.814 1.00 81.44 85 THR A O 1
ATOM 654 N N . ILE A 1 86 ? 1.105 2.602 -8.046 1.00 84.69 86 ILE A N 1
ATOM 655 C CA . ILE A 1 86 ? 0.691 3.063 -9.384 1.00 84.69 86 ILE A CA 1
ATOM 656 C C . ILE A 1 86 ? 1.851 3.781 -10.072 1.00 84.69 86 ILE A C 1
ATOM 658 O O . ILE A 1 86 ? 2.158 3.472 -11.219 1.00 84.69 86 ILE A O 1
ATOM 662 N N . TYR A 1 87 ? 2.523 4.699 -9.377 1.00 82.69 87 TYR A N 1
ATOM 663 C CA . TYR A 1 87 ? 3.674 5.400 -9.941 1.00 82.69 87 TYR A CA 1
ATOM 664 C C . TYR A 1 87 ? 4.805 4.424 -10.315 1.00 82.69 87 TYR A C 1
ATOM 666 O O . TYR A 1 87 ? 5.291 4.434 -11.446 1.00 82.69 87 TYR A O 1
ATOM 674 N N . LEU A 1 88 ? 5.172 3.526 -9.399 1.00 79.62 88 LEU A N 1
ATOM 675 C CA . LEU A 1 88 ? 6.246 2.548 -9.600 1.00 79.62 88 LEU A CA 1
ATOM 676 C C . LEU A 1 88 ? 5.941 1.547 -10.730 1.00 79.62 88 LEU A C 1
ATOM 678 O O . LEU A 1 88 ? 6.822 1.245 -11.529 1.00 79.62 88 LEU A O 1
ATOM 682 N N . PHE A 1 89 ? 4.715 1.026 -10.826 1.00 78.75 89 PHE A N 1
ATOM 683 C CA . PHE A 1 89 ? 4.387 -0.011 -11.810 1.00 78.75 89 PHE A CA 1
ATOM 684 C C . PHE A 1 89 ? 3.921 0.546 -13.158 1.00 78.75 89 PHE A C 1
ATOM 686 O O . PHE A 1 89 ? 4.339 0.029 -14.192 1.00 78.75 89 PHE A O 1
ATOM 693 N N . ALA A 1 90 ? 3.077 1.581 -13.167 1.00 77.62 90 ALA A N 1
ATOM 694 C CA . ALA A 1 90 ? 2.490 2.104 -14.402 1.00 77.62 90 ALA A CA 1
ATOM 695 C C . ALA A 1 90 ? 3.371 3.157 -15.084 1.00 77.62 90 ALA A C 1
ATOM 697 O O . ALA A 1 90 ? 3.398 3.210 -16.306 1.00 77.62 90 ALA A O 1
ATOM 698 N N . ILE A 1 91 ? 4.086 3.990 -14.319 1.00 77.31 91 ILE A N 1
ATOM 699 C CA . ILE A 1 91 ? 4.908 5.072 -14.889 1.00 77.31 91 ILE A CA 1
ATOM 700 C C . ILE A 1 91 ? 6.368 4.637 -14.993 1.00 77.31 91 ILE A C 1
ATOM 702 O O . ILE A 1 91 ? 7.004 4.860 -16.018 1.00 77.31 91 ILE A O 1
ATOM 706 N N . GLN A 1 92 ? 6.906 4.016 -13.941 1.00 76.12 92 GLN A N 1
ATOM 707 C CA . GLN A 1 92 ? 8.329 3.681 -13.898 1.00 76.12 92 GLN A CA 1
ATOM 708 C C . GLN A 1 92 ? 8.657 2.321 -14.530 1.00 76.12 92 GLN A C 1
ATOM 710 O O . GLN A 1 92 ? 9.713 2.186 -15.143 1.00 76.12 92 GLN A O 1
ATOM 715 N N . ALA A 1 93 ? 7.773 1.326 -14.399 1.00 74.25 93 ALA A N 1
ATOM 716 C CA . ALA A 1 93 ? 7.995 -0.015 -14.941 1.00 74.25 93 ALA A CA 1
ATOM 717 C C . ALA A 1 93 ? 7.223 -0.350 -16.218 1.00 74.25 93 ALA A C 1
ATOM 719 O O . ALA A 1 93 ? 7.475 -1.413 -16.777 1.00 74.25 93 ALA A O 1
ATOM 720 N N . ASP A 1 94 ? 6.304 0.517 -16.660 1.00 78.81 94 ASP A N 1
ATOM 721 C CA . ASP A 1 94 ? 5.431 0.303 -17.829 1.00 78.81 94 ASP A CA 1
ATOM 722 C C . ASP A 1 94 ? 4.781 -1.100 -17.850 1.00 78.81 94 ASP A C 1
ATOM 724 O O . ASP A 1 94 ? 4.594 -1.750 -18.880 1.00 78.81 94 ASP A O 1
ATOM 728 N N . ARG A 1 95 ? 4.478 -1.628 -16.657 1.00 74.12 95 ARG A N 1
ATOM 729 C CA . ARG A 1 95 ? 3.972 -2.988 -16.446 1.00 74.12 95 ARG A CA 1
ATOM 730 C C . ARG A 1 95 ? 2.547 -2.931 -15.935 1.00 74.12 95 ARG A C 1
ATOM 732 O O . ARG A 1 95 ? 2.275 -3.092 -14.745 1.00 74.12 95 ARG A O 1
ATOM 739 N N . PHE A 1 96 ? 1.622 -2.759 -16.872 1.00 77.44 96 PHE A N 1
ATOM 740 C CA . PHE A 1 96 ? 0.187 -2.768 -16.591 1.00 77.44 96 PHE A CA 1
ATOM 741 C C . PHE A 1 96 ? -0.321 -4.112 -16.061 1.00 77.44 96 PHE A C 1
ATOM 743 O O . PHE A 1 96 ? -1.300 -4.128 -15.323 1.00 77.44 96 PHE A O 1
ATOM 750 N N . ASP A 1 97 ? 0.376 -5.221 -16.325 1.00 74.00 97 ASP A N 1
ATOM 751 C CA . ASP A 1 97 ? 0.054 -6.528 -15.730 1.00 74.00 97 ASP A CA 1
ATOM 752 C C . ASP A 1 97 ? 0.054 -6.491 -14.188 1.00 74.00 97 ASP A C 1
ATOM 754 O O . ASP A 1 97 ? -0.690 -7.226 -13.539 1.00 74.00 97 ASP A O 1
ATOM 758 N N . LEU A 1 98 ? 0.849 -5.598 -13.581 1.00 73.81 98 LEU A N 1
ATOM 759 C CA . LEU A 1 98 ? 0.942 -5.442 -12.127 1.00 73.81 98 LEU A CA 1
ATOM 760 C C . LEU A 1 98 ? -0.074 -4.443 -11.556 1.00 73.81 98 LEU A C 1
ATOM 762 O O . LEU A 1 98 ? -0.116 -4.262 -10.339 1.00 73.81 98 LEU A O 1
ATOM 766 N N . ILE A 1 99 ? -0.938 -3.834 -12.379 1.00 80.19 99 ILE A N 1
ATOM 767 C CA . ILE A 1 99 ? -1.916 -2.827 -11.927 1.00 80.19 99 ILE A CA 1
ATOM 768 C C . ILE A 1 99 ? -2.980 -3.395 -10.979 1.00 80.19 99 ILE A C 1
ATOM 770 O O . ILE A 1 99 ? -3.603 -2.663 -10.209 1.00 80.19 99 ILE A O 1
ATOM 774 N N . PHE A 1 100 ? -3.156 -4.717 -10.978 1.00 79.06 100 PHE A N 1
ATOM 775 C CA . PHE A 1 100 ? -4.025 -5.394 -10.023 1.00 79.06 100 PHE A CA 1
ATOM 776 C C . PHE A 1 100 ? -3.549 -5.208 -8.571 1.00 79.06 100 PHE A C 1
ATOM 778 O O . PHE A 1 100 ? -4.363 -5.131 -7.653 1.00 79.06 100 PHE A O 1
ATOM 785 N N . LEU A 1 101 ? -2.238 -5.066 -8.349 1.00 79.00 101 LEU A N 1
ATOM 786 C CA . LEU A 1 101 ? -1.659 -4.919 -7.016 1.00 79.00 101 LEU A CA 1
ATOM 787 C C . LEU A 1 101 ? -2.034 -3.587 -6.328 1.00 79.00 101 LEU A C 1
ATOM 789 O O . LEU A 1 101 ? -2.531 -3.641 -5.199 1.00 79.00 101 LEU A O 1
ATOM 793 N N . PRO A 1 102 ? -1.887 -2.399 -6.957 1.00 80.81 102 PRO A N 1
ATOM 794 C CA . PRO A 1 102 ? -2.433 -1.158 -6.409 1.00 80.81 102 PRO A CA 1
ATOM 795 C C . PRO A 1 102 ? -3.953 -1.210 -6.245 1.00 80.81 102 PRO A C 1
ATOM 797 O O . PRO A 1 102 ? -4.481 -0.680 -5.269 1.00 80.81 102 PRO A O 1
ATOM 800 N N . LEU A 1 103 ? -4.669 -1.888 -7.146 1.00 83.38 103 LEU A N 1
ATOM 801 C CA . LEU A 1 103 ? -6.124 -2.004 -7.050 1.00 83.38 103 LEU A CA 1
ATOM 802 C C . LEU A 1 103 ? -6.567 -2.774 -5.793 1.00 83.38 103 LEU A C 1
ATOM 804 O O . LEU A 1 103 ? -7.538 -2.381 -5.145 1.00 83.38 103 LEU A O 1
ATOM 808 N N . ILE A 1 104 ? -5.831 -3.818 -5.394 1.00 84.69 104 ILE A N 1
ATOM 809 C CA . ILE A 1 104 ? -6.066 -4.520 -4.122 1.00 84.69 104 ILE A CA 1
ATOM 810 C C . ILE A 1 104 ? -5.896 -3.562 -2.936 1.00 84.69 104 ILE A C 1
ATOM 812 O O . ILE A 1 104 ? -6.755 -3.518 -2.054 1.00 84.69 104 ILE A O 1
ATOM 816 N N . HIS A 1 105 ? -4.822 -2.767 -2.918 1.00 83.25 105 HIS A N 1
ATOM 817 C CA . HIS A 1 105 ? -4.582 -1.794 -1.848 1.00 83.25 105 HIS A CA 1
ATOM 818 C C . HIS A 1 105 ? -5.707 -0.751 -1.779 1.00 83.25 105 HIS A C 1
ATOM 820 O O . HIS A 1 105 ? -6.197 -0.432 -0.691 1.00 83.25 105 HIS A O 1
ATOM 826 N N . PHE A 1 106 ? -6.196 -0.295 -2.931 1.00 87.12 106 PHE A N 1
ATOM 827 C CA . PHE A 1 106 ? -7.335 0.612 -3.012 1.00 87.12 106 PHE A CA 1
ATOM 828 C C . PHE A 1 106 ? -8.622 -0.015 -2.458 1.00 87.12 106 PHE A C 1
ATOM 830 O O . PHE A 1 106 ? -9.343 0.612 -1.677 1.00 87.12 106 PHE A O 1
ATOM 837 N N . GLY A 1 107 ? -8.890 -1.279 -2.795 1.00 85.88 107 GLY A N 1
ATOM 838 C CA . GLY A 1 107 ? -10.022 -2.032 -2.252 1.00 85.88 107 GLY A CA 1
ATOM 839 C C . GLY A 1 107 ? -9.954 -2.170 -0.728 1.00 85.88 107 GLY A C 1
ATOM 840 O O . GLY A 1 107 ? -10.950 -1.937 -0.039 1.00 85.88 107 GLY A O 1
ATOM 841 N N . ILE A 1 108 ? -8.767 -2.462 -0.187 1.00 85.81 108 ILE A N 1
ATOM 842 C CA . ILE A 1 108 ? -8.532 -2.536 1.263 1.00 85.81 108 ILE A CA 1
ATOM 843 C C . ILE A 1 108 ? -8.796 -1.178 1.923 1.00 85.81 108 ILE A C 1
ATOM 845 O O . ILE A 1 108 ? -9.476 -1.129 2.949 1.00 85.81 108 ILE A O 1
ATOM 849 N N . MET A 1 109 ? -8.330 -0.073 1.330 1.00 88.56 109 MET A N 1
ATOM 850 C CA . MET A 1 109 ? -8.606 1.278 1.833 1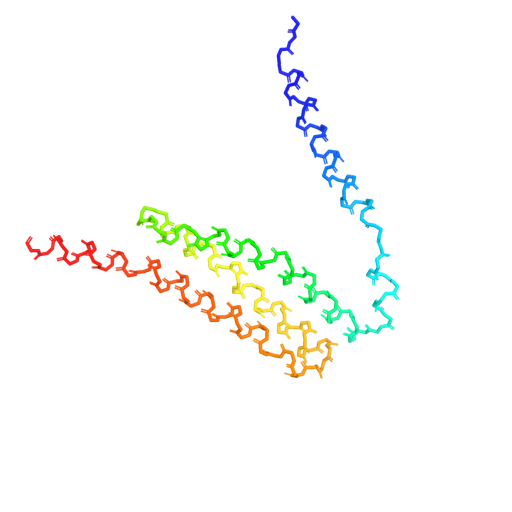.00 88.56 109 MET A CA 1
ATOM 851 C C . MET A 1 109 ? -10.115 1.533 1.950 1.00 88.56 109 MET A C 1
ATOM 853 O O . MET A 1 109 ? -10.590 1.937 3.016 1.00 88.56 109 MET A O 1
ATOM 857 N N . ILE A 1 110 ? -10.878 1.273 0.882 1.00 88.06 110 ILE A N 1
ATOM 858 C CA . ILE A 1 110 ? -12.338 1.464 0.881 1.00 88.06 110 ILE A CA 1
ATOM 859 C C . ILE A 1 110 ? -12.990 0.605 1.965 1.00 88.06 110 ILE A C 1
ATOM 861 O O . ILE A 1 110 ? -13.840 1.096 2.712 1.00 88.06 110 ILE A O 1
ATOM 865 N N . LEU A 1 111 ? -12.570 -0.654 2.087 1.00 86.81 111 LEU A N 1
ATOM 866 C CA . LEU A 1 111 ? -13.105 -1.585 3.073 1.00 86.81 111 LEU A CA 1
ATOM 867 C C . LEU A 1 111 ? -12.853 -1.100 4.511 1.00 86.81 111 LEU A C 1
ATOM 869 O O . LEU A 1 111 ? -13.778 -1.079 5.326 1.00 86.81 111 LEU A O 1
ATOM 873 N N . MET A 1 112 ? -11.635 -0.641 4.812 1.00 85.81 112 MET A N 1
ATOM 874 C CA . MET A 1 112 ? -11.269 -0.103 6.129 1.00 85.81 112 MET A CA 1
ATOM 875 C C . MET A 1 112 ? -12.068 1.163 6.472 1.00 85.81 112 MET A C 1
ATOM 877 O O . MET A 1 112 ? -12.585 1.287 7.588 1.00 85.81 112 MET A O 1
ATOM 881 N N . ILE A 1 113 ? -12.233 2.082 5.513 1.00 86.44 113 ILE A N 1
ATOM 882 C CA . ILE A 1 113 ? -13.048 3.294 5.692 1.00 86.44 113 ILE A CA 1
ATOM 883 C C . ILE A 1 113 ? -14.516 2.923 5.918 1.00 86.44 113 ILE A C 1
ATOM 885 O O . ILE A 1 113 ? -15.148 3.446 6.843 1.00 86.44 113 ILE A O 1
ATOM 889 N N . GLY A 1 114 ? -15.052 2.008 5.107 1.00 84.69 114 GLY A N 1
ATOM 890 C CA . GLY A 1 114 ? -16.424 1.519 5.205 1.00 84.69 114 GLY A CA 1
ATOM 891 C C . GLY A 1 114 ? -16.719 0.957 6.592 1.00 84.69 114 GLY A C 1
ATOM 892 O O . GLY A 1 114 ? -17.595 1.475 7.290 1.00 84.69 114 GLY A O 1
ATOM 893 N N . ILE A 1 115 ? -15.934 -0.029 7.040 1.00 83.19 115 ILE A N 1
ATOM 894 C CA . ILE A 1 115 ? -16.070 -0.649 8.372 1.00 83.19 115 ILE A CA 1
ATOM 895 C C . ILE A 1 115 ? -15.979 0.404 9.483 1.00 83.19 115 ILE A C 1
ATOM 897 O O . ILE A 1 115 ? -16.779 0.387 10.424 1.00 83.19 115 ILE A O 1
ATOM 901 N N . GLY A 1 116 ? -15.047 1.351 9.361 1.00 80.00 116 GLY A N 1
ATOM 902 C CA . GLY A 1 116 ? -14.903 2.448 10.312 1.00 80.00 116 GLY A CA 1
ATOM 903 C C . GLY A 1 116 ? -16.148 3.338 10.425 1.00 80.00 116 GLY A C 1
ATOM 904 O O . GLY A 1 116 ? -16.480 3.809 11.513 1.00 80.00 116 GLY A O 1
ATOM 905 N N . ARG A 1 117 ? -16.853 3.575 9.310 1.00 78.94 117 ARG A N 1
ATOM 906 C CA . ARG A 1 117 ? -18.037 4.454 9.252 1.00 78.94 117 ARG A CA 1
ATOM 907 C C . ARG A 1 117 ? -19.329 3.764 9.697 1.00 78.94 117 ARG A C 1
ATOM 909 O O . ARG A 1 117 ? -20.189 4.436 10.270 1.00 78.94 117 ARG A O 1
ATOM 916 N N . PHE A 1 118 ? -19.467 2.454 9.481 1.00 71.06 118 PHE A N 1
ATOM 917 C CA . PHE A 1 118 ? -20.697 1.712 9.805 1.00 71.06 118 PHE A CA 1
ATOM 918 C C . PHE A 1 118 ? -21.086 1.775 11.293 1.00 71.06 118 PHE A C 1
ATOM 920 O O . PHE A 1 118 ? -22.272 1.853 11.615 1.00 71.06 118 PHE A O 1
ATOM 927 N N . ASP A 1 119 ? -20.115 1.802 12.209 1.00 62.81 119 ASP A N 1
ATOM 928 C CA . ASP A 1 119 ? -20.389 1.851 13.655 1.00 62.81 119 ASP A CA 1
ATOM 929 C C . ASP A 1 119 ? -20.908 3.225 14.116 1.00 62.81 119 ASP A C 1
ATOM 931 O O . ASP A 1 119 ? -21.859 3.321 14.893 1.00 62.81 119 ASP A O 1
ATOM 935 N N . SER A 1 120 ? -20.358 4.305 13.548 1.00 59.22 120 SER A N 1
ATOM 936 C CA . SER A 1 120 ? -20.813 5.675 13.820 1.00 59.22 120 SER A CA 1
ATOM 937 C C . SER A 1 120 ? -22.275 5.882 13.404 1.00 59.22 120 SER A C 1
ATOM 939 O O . SER A 1 120 ? -23.011 6.598 14.080 1.00 59.22 120 SER A O 1
ATOM 941 N N . SER A 1 121 ? -22.710 5.219 12.327 1.00 58.84 121 SER A N 1
ATOM 942 C CA . SER A 1 121 ? -24.097 5.270 11.852 1.00 58.84 121 SER A CA 1
ATOM 943 C C . SER A 1 121 ? -25.060 4.492 12.760 1.00 58.84 121 SER A C 1
ATOM 945 O O . SER A 1 121 ? -26.130 5.007 13.086 1.00 58.84 121 SER A O 1
ATOM 947 N N . LYS A 1 122 ? -24.673 3.299 13.246 1.00 58.88 122 LYS A N 1
ATOM 948 C CA . LYS A 1 122 ? -25.481 2.545 14.225 1.00 58.88 122 LYS A CA 1
ATOM 949 C C . LYS A 1 122 ? -25.629 3.287 15.553 1.00 58.88 122 LYS A C 1
ATOM 951 O O . LYS A 1 122 ? -26.726 3.318 16.102 1.00 58.88 122 LYS A O 1
ATOM 956 N N . LYS A 1 123 ? -24.553 3.909 16.050 1.00 56.50 123 LYS A N 1
ATOM 957 C CA . LYS A 1 123 ? -24.602 4.692 17.293 1.00 56.50 123 LYS A CA 1
ATOM 958 C C . LYS A 1 123 ? -25.532 5.906 17.177 1.00 56.50 123 LYS A C 1
ATOM 960 O O . LYS A 1 123 ? -26.254 6.186 18.124 1.00 56.50 123 LYS A O 1
ATOM 965 N N . SER A 1 124 ? -25.544 6.586 16.026 1.00 56.84 124 SER A N 1
ATOM 966 C CA . SER A 1 124 ? -26.452 7.716 15.764 1.00 56.84 124 SER A CA 1
ATOM 967 C C . SER A 1 124 ? -27.921 7.289 15.795 1.00 56.84 124 SER A C 1
ATOM 969 O O . SER A 1 124 ? -28.714 7.894 16.501 1.00 56.84 124 SER A O 1
ATOM 971 N N . LYS A 1 125 ? -28.271 6.191 15.109 1.00 58.56 125 LYS A N 1
ATOM 972 C CA . LYS A 1 125 ? -29.656 5.691 15.057 1.00 58.56 125 LYS A CA 1
ATOM 973 C C . LYS A 1 125 ? -30.195 5.179 16.395 1.00 58.56 125 LYS A C 1
ATOM 9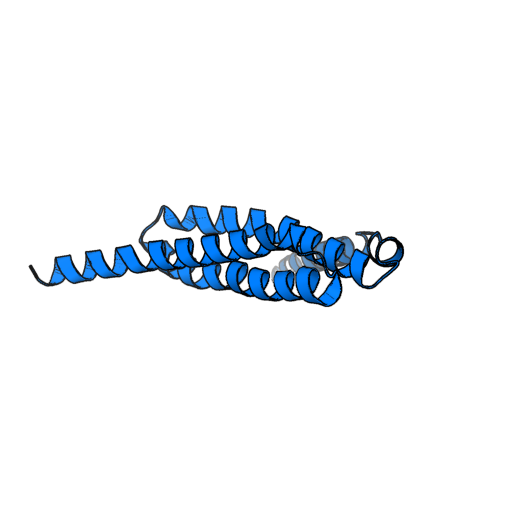75 O O . LYS A 1 125 ? -31.400 5.149 16.576 1.00 58.56 125 LYS A O 1
ATOM 980 N N . SER A 1 126 ? -29.328 4.763 17.319 1.00 54.69 126 SER A N 1
ATOM 981 C CA . SER A 1 126 ? -29.737 4.298 18.654 1.00 54.69 126 SER A CA 1
ATOM 982 C C . SER A 1 126 ? -29.991 5.433 19.654 1.00 54.69 126 SER A C 1
ATOM 984 O O . SER A 1 126 ? -30.468 5.153 20.746 1.00 54.69 126 SER A O 1
ATOM 986 N N . LEU A 1 127 ? -29.618 6.672 19.321 1.00 58.31 127 LEU A N 1
ATOM 987 C CA . LEU A 1 127 ? -29.831 7.870 20.147 1.00 58.31 127 LEU A CA 1
ATOM 988 C C . LEU A 1 127 ? -31.066 8.680 19.710 1.00 58.31 127 LEU A C 1
ATOM 990 O O . LEU A 1 127 ? -31.453 9.605 20.412 1.00 58.31 127 LEU A O 1
ATOM 994 N N . GLU A 1 128 ? -31.662 8.341 18.564 1.00 49.94 128 GLU A N 1
ATOM 995 C CA . GLU A 1 128 ? -32.892 8.941 18.018 1.00 49.94 128 GLU A CA 1
ATOM 996 C C . GLU A 1 128 ? -34.167 8.134 18.348 1.00 49.94 128 GLU A C 1
ATOM 998 O O . GLU A 1 128 ? -35.242 8.484 17.864 1.00 49.94 128 GLU A O 1
ATOM 1003 N N . ILE A 1 129 ? -34.057 7.062 19.147 1.00 46.34 129 ILE A N 1
ATOM 1004 C CA . ILE A 1 129 ? -35.185 6.235 19.620 1.00 46.34 129 ILE A CA 1
ATOM 1005 C C . ILE A 1 129 ? -35.371 6.447 21.119 1.00 46.34 129 ILE A C 1
ATOM 1007 O O . ILE A 1 129 ? -34.354 6.328 21.841 1.00 46.34 129 ILE A O 1
#

Sequence (129 aa):
MNQRRLTSNISSIYLISFLILIIFFPSPVQGLCTGPEACGILGGALLSILTIPICIIAFLFAIWPKTRKALQFFAILPGLMTLITIYLFAIQADRFDLIFLPLIHFGIMILMIGIGRFDSSKKSKSLEI

pLDDT: mean 72.38, std 12.36, range [44.75, 88.56]